Protein AF-A0A972T6H8-F1 (afdb_monomer_lite)

Foldseek 3Di:
DVCVVPVPDDDWDWDWDDPDPFKIKIFTWDQDPVGIDTPDIDIGGHDDPVPDDPVNVVCVVDDDD

Secondary structure (DSSP, 8-state):
-HHHH-TTS---EEEEEEEETTEEEEEEEEEETTEEEEEEEEEEEP--GGGS-HHHHHHTTS---

Radius of gyration: 16.16 Å; chains: 1; bounding box: 32×28×42 Å

pLDDT: mean 91.25, std 6.62, range [56.47, 96.75]

Structure (mmCIF, N/CA/C/O backbone):
data_AF-A0A972T6H8-F1
#
_entry.id   AF-A0A972T6H8-F1
#
loop_
_atom_site.group_PDB
_atom_site.id
_atom_site.type_symbol
_atom_site.label_atom_id
_atom_site.label_alt_id
_atom_site.label_comp_id
_atom_site.label_asym_id
_atom_site.label_entity_id
_atom_site.label_seq_id
_atom_site.pdbx_PDB_ins_code
_atom_site.Cartn_x
_atom_site.Cartn_y
_atom_site.Cartn_z
_atom_site.occupancy
_atom_site.B_iso_or_equiv
_atom_site.auth_seq_id
_atom_site.auth_comp_id
_atom_site.auth_asym_id
_atom_site.auth_atom_id
_atom_site.pdbx_PDB_model_num
ATOM 1 N N . MET A 1 1 ? -0.194 -1.600 -18.987 1.00 73.56 1 MET A N 1
ATOM 2 C CA . MET A 1 1 ? -1.542 -1.162 -18.555 1.00 73.56 1 MET A CA 1
ATOM 3 C C . MET A 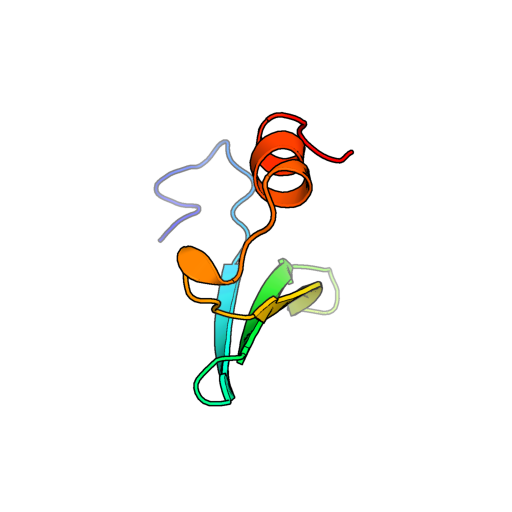1 1 ? -1.516 0.191 -17.838 1.00 73.56 1 MET A C 1
ATOM 5 O O . MET A 1 1 ? -2.128 1.109 -18.358 1.00 73.56 1 MET A O 1
ATOM 9 N N . CYS A 1 2 ? -0.774 0.370 -16.733 1.00 88.56 2 CYS A N 1
ATOM 10 C CA . CYS A 1 2 ? -0.687 1.674 -16.042 1.00 88.56 2 CYS A CA 1
ATOM 11 C C . CYS A 1 2 ? 0.125 2.723 -16.834 1.00 88.56 2 CYS A C 1
ATOM 13 O O . CYS A 1 2 ? -0.420 3.749 -17.217 1.00 88.56 2 CYS A O 1
ATOM 15 N N . ALA A 1 3 ? 1.367 2.405 -17.220 1.00 88.62 3 ALA A N 1
ATOM 16 C CA . ALA A 1 3 ? 2.239 3.326 -17.968 1.00 88.62 3 ALA A CA 1
ATOM 17 C C . ALA A 1 3 ? 1.697 3.745 -19.348 1.00 88.62 3 ALA A C 1
ATOM 19 O O . ALA A 1 3 ? 2.003 4.824 -19.833 1.00 88.62 3 ALA A O 1
ATOM 20 N N . ILE A 1 4 ? 0.863 2.903 -19.971 1.00 93.44 4 ILE A N 1
ATOM 21 C CA . ILE A 1 4 ? 0.183 3.246 -21.233 1.00 93.44 4 ILE A CA 1
ATOM 22 C C . ILE A 1 4 ? -0.896 4.307 -20.982 1.00 93.44 4 ILE A C 1
ATOM 24 O O . ILE A 1 4 ? -1.054 5.230 -21.771 1.00 93.44 4 ILE A O 1
ATOM 28 N N . LYS A 1 5 ? -1.641 4.175 -19.879 1.00 94.88 5 LYS A N 1
ATOM 29 C CA . LYS A 1 5 ? -2.726 5.090 -19.513 1.00 94.88 5 LYS A CA 1
ATOM 30 C C . LYS A 1 5 ? -2.204 6.404 -18.919 1.00 94.88 5 LYS A C 1
ATOM 32 O O . LYS A 1 5 ? -2.845 7.435 -19.084 1.00 94.88 5 LYS A O 1
ATOM 37 N N . PHE A 1 6 ? -1.053 6.366 -18.249 1.00 93.56 6 PHE A N 1
ATOM 38 C CA . PHE A 1 6 ? -0.461 7.500 -17.541 1.00 93.56 6 PHE A CA 1
ATOM 39 C C . PHE A 1 6 ? 1.008 7.704 -17.951 1.00 93.56 6 PHE A C 1
ATOM 41 O O . PHE A 1 6 ? 1.914 7.416 -17.169 1.00 93.56 6 PHE A O 1
ATOM 48 N N . PRO A 1 7 ? 1.268 8.200 -19.173 1.00 91.62 7 PRO A N 1
ATOM 49 C CA . PRO A 1 7 ? 2.620 8.262 -19.737 1.00 91.62 7 PRO A CA 1
ATOM 50 C C . PRO A 1 7 ? 3.553 9.253 -19.026 1.00 91.62 7 PRO A C 1
ATOM 52 O O . PRO A 1 7 ? 4.768 9.141 -19.144 1.00 91.62 7 PRO A O 1
ATOM 55 N N . HIS A 1 8 ? 2.999 10.215 -18.285 1.00 94.19 8 HIS A N 1
ATOM 56 C CA . HIS A 1 8 ? 3.763 11.240 -17.566 1.00 94.19 8 HIS A CA 1
ATOM 57 C C . HIS A 1 8 ? 3.913 10.953 -16.064 1.00 94.19 8 HIS A C 1
ATOM 59 O O . HIS A 1 8 ? 4.447 11.789 -15.341 1.00 94.19 8 HIS A O 1
ATOM 65 N N . LEU A 1 9 ? 3.430 9.802 -15.581 1.00 92.06 9 LEU A N 1
ATOM 66 C CA . LEU A 1 9 ? 3.508 9.426 -14.169 1.00 92.06 9 LEU A CA 1
ATOM 67 C C . LEU A 1 9 ? 4.507 8.290 -13.946 1.00 92.06 9 LEU A C 1
ATOM 69 O O . LEU A 1 9 ? 4.629 7.366 -14.753 1.00 92.06 9 LEU A O 1
ATOM 73 N N . LEU A 1 10 ? 5.165 8.321 -12.787 1.00 87.50 10 LEU A N 1
ATOM 74 C CA . LEU A 1 10 ? 5.966 7.202 -12.300 1.00 87.50 10 LEU A CA 1
ATOM 75 C C . LEU A 1 10 ? 5.032 6.097 -11.806 1.00 87.50 10 LEU A C 1
ATOM 77 O O . LEU A 1 10 ? 4.514 6.135 -10.693 1.00 87.50 10 LEU A O 1
ATOM 81 N N . CYS A 1 11 ? 4.793 5.111 -12.663 1.00 89.81 11 CYS A N 1
ATOM 82 C CA . CYS A 1 11 ? 3.966 3.965 -12.319 1.00 89.81 11 CYS A CA 1
ATOM 83 C C . CYS A 1 11 ? 4.748 3.012 -11.409 1.00 89.81 11 CYS A C 1
ATOM 85 O O . CYS A 1 11 ? 5.689 2.361 -11.862 1.00 89.81 11 CYS A O 1
ATOM 87 N N . ARG A 1 12 ? 4.328 2.903 -10.148 1.00 89.19 12 ARG A N 1
ATOM 88 C CA . ARG A 1 12 ? 4.862 1.940 -9.180 1.00 89.19 12 ARG A CA 1
ATOM 89 C C . ARG A 1 12 ? 3.906 0.760 -9.064 1.00 89.19 12 ARG A C 1
ATOM 91 O O . ARG A 1 12 ? 2.692 0.951 -8.991 1.00 89.19 12 ARG A O 1
ATOM 98 N N . ALA A 1 13 ? 4.439 -0.456 -9.126 1.00 92.19 13 ALA A N 1
ATOM 99 C CA . ALA A 1 13 ? 3.628 -1.640 -8.873 1.00 92.19 13 ALA A CA 1
ATOM 100 C C . ALA A 1 13 ? 3.478 -1.800 -7.361 1.00 92.19 13 ALA A C 1
ATOM 102 O O . ALA A 1 13 ? 4.456 -1.644 -6.637 1.00 92.19 13 ALA A O 1
ATOM 103 N N . ILE A 1 14 ? 2.264 -2.101 -6.908 1.00 93.38 14 ILE A N 1
ATOM 104 C CA . ILE A 1 14 ? 1.954 -2.330 -5.498 1.00 93.38 14 ILE A CA 1
ATOM 105 C C . ILE A 1 14 ? 1.428 -3.757 -5.358 1.00 93.38 14 ILE A C 1
ATOM 107 O O . ILE A 1 14 ? 0.567 -4.163 -6.143 1.00 93.38 14 ILE A O 1
ATOM 111 N N . ALA A 1 15 ? 1.922 -4.503 -4.374 1.00 94.56 15 ALA A N 1
ATOM 112 C CA . ALA A 1 15 ? 1.299 -5.745 -3.922 1.00 94.56 15 ALA A CA 1
ATOM 113 C C . ALA A 1 15 ? 0.816 -5.593 -2.481 1.00 94.56 15 ALA A C 1
ATOM 115 O O . ALA A 1 15 ? 1.434 -4.888 -1.688 1.00 94.56 15 ALA A O 1
ATOM 116 N N . ALA A 1 16 ? -0.275 -6.281 -2.162 1.00 95.19 16 ALA A N 1
ATOM 117 C CA . ALA A 1 16 ? -0.804 -6.396 -0.814 1.00 95.19 16 ALA A CA 1
ATOM 118 C C . ALA A 1 16 ? -0.905 -7.878 -0.453 1.00 95.19 16 ALA A C 1
ATOM 120 O O . ALA A 1 16 ? -1.360 -8.681 -1.273 1.00 95.19 16 ALA A O 1
ATOM 121 N N . GLN A 1 17 ? -0.500 -8.234 0.760 1.00 95.31 17 GLN A N 1
ATOM 122 C CA . GLN A 1 17 ? -0.617 -9.584 1.290 1.00 95.31 17 GLN A CA 1
ATOM 123 C C . GLN A 1 17 ? -1.173 -9.542 2.711 1.00 95.31 17 GLN A C 1
ATOM 125 O O . GLN A 1 17 ? -0.629 -8.858 3.573 1.00 95.31 17 GLN A O 1
ATOM 130 N N . PHE A 1 18 ? -2.226 -10.318 2.962 1.00 94.62 18 PHE A N 1
ATOM 131 C CA . PHE A 1 18 ? -2.689 -10.591 4.320 1.00 94.62 18 PHE A CA 1
ATOM 132 C C . PHE A 1 18 ? -1.706 -11.558 4.985 1.00 94.62 18 PHE A C 1
ATOM 134 O O . PHE A 1 18 ? -1.517 -12.679 4.504 1.00 94.62 18 PHE A O 1
ATOM 141 N N . ILE A 1 19 ? -1.048 -11.104 6.051 1.00 94.69 19 ILE A N 1
ATOM 142 C CA . ILE A 1 19 ? -0.159 -11.931 6.879 1.00 94.69 19 ILE A CA 1
ATOM 143 C C . ILE A 1 19 ? -0.973 -12.591 7.996 1.00 94.69 19 ILE A C 1
ATOM 145 O O . ILE A 1 19 ? -0.766 -13.764 8.305 1.00 94.69 19 ILE A O 1
ATOM 149 N N . GLN A 1 20 ? -1.897 -11.833 8.588 1.00 94.12 20 GLN A N 1
ATOM 150 C CA . GLN A 1 20 ? -2.839 -12.260 9.625 1.00 94.12 20 GLN A CA 1
ATOM 151 C C . GLN A 1 20 ? -4.201 -11.603 9.362 1.00 94.12 20 GLN A C 1
ATOM 153 O O . GLN A 1 20 ? -4.309 -10.759 8.471 1.00 94.12 20 GLN A O 1
ATOM 158 N N . ASP A 1 21 ? -5.224 -11.970 10.137 1.00 92.88 21 ASP A N 1
ATOM 159 C CA . ASP A 1 21 ? -6.587 -11.436 9.983 1.00 92.88 21 ASP A CA 1
ATOM 160 C C . ASP A 1 21 ? -6.635 -9.901 10.059 1.00 92.88 21 ASP A C 1
ATOM 162 O O . ASP A 1 21 ? -7.408 -9.263 9.346 1.00 92.88 21 ASP A O 1
ATOM 166 N N . ASP A 1 22 ? -5.771 -9.306 10.882 1.00 94.00 22 ASP A N 1
ATOM 167 C CA . ASP A 1 22 ? -5.677 -7.868 11.105 1.00 94.00 22 ASP A CA 1
ATOM 168 C C . ASP A 1 22 ? -4.371 -7.253 10.582 1.00 94.00 22 ASP A C 1
ATOM 170 O O . ASP A 1 22 ? -4.142 -6.074 10.814 1.00 94.00 22 ASP A O 1
ATOM 174 N N . LEU A 1 23 ? -3.507 -7.998 9.880 1.00 96.25 23 LEU A N 1
ATOM 175 C CA . LEU A 1 23 ? -2.191 -7.503 9.453 1.00 96.25 23 LEU A CA 1
ATOM 176 C C . LEU A 1 23 ? -1.990 -7.638 7.943 1.00 96.25 23 LEU A C 1
ATOM 178 O O . LEU A 1 23 ? -1.956 -8.747 7.399 1.00 96.25 23 LEU A O 1
ATOM 182 N N . ILE A 1 24 ? -1.775 -6.501 7.281 1.00 96.62 24 ILE A N 1
ATOM 183 C CA . ILE A 1 24 ? -1.557 -6.404 5.838 1.00 96.62 24 ILE A CA 1
ATOM 184 C C . ILE A 1 24 ? -0.143 -5.888 5.575 1.00 96.62 24 ILE A C 1
ATOM 186 O O . ILE A 1 24 ? 0.227 -4.808 6.025 1.00 96.62 24 ILE A O 1
ATOM 190 N N . ALA A 1 25 ? 0.632 -6.625 4.784 1.00 96.44 25 ALA A N 1
ATOM 191 C CA . ALA A 1 25 ? 1.870 -6.119 4.209 1.00 96.44 25 ALA A CA 1
ATOM 192 C C . ALA A 1 25 ? 1.619 -5.515 2.826 1.00 96.44 25 ALA A C 1
ATOM 194 O O . ALA A 1 25 ? 1.047 -6.159 1.942 1.00 96.44 25 ALA A O 1
ATOM 195 N N . LEU A 1 26 ? 2.078 -4.283 2.637 1.00 96.75 26 LEU A N 1
ATOM 196 C CA . LEU A 1 26 ? 2.096 -3.558 1.376 1.00 96.75 26 LEU A CA 1
ATOM 197 C C . LEU A 1 26 ? 3.532 -3.443 0.876 1.00 96.75 26 LEU A C 1
ATOM 199 O O . LEU A 1 26 ? 4.411 -2.966 1.592 1.00 96.75 26 LEU A O 1
ATOM 203 N N . PHE A 1 27 ? 3.744 -3.827 -0.378 1.00 96.06 27 PHE A N 1
ATOM 204 C CA . PHE A 1 27 ? 5.031 -3.742 -1.056 1.00 96.06 27 PHE A CA 1
ATOM 205 C C . PHE A 1 27 ? 4.927 -2.805 -2.247 1.00 96.06 27 PHE A C 1
ATOM 207 O O . PHE A 1 27 ? 4.084 -3.006 -3.125 1.00 96.06 27 PHE A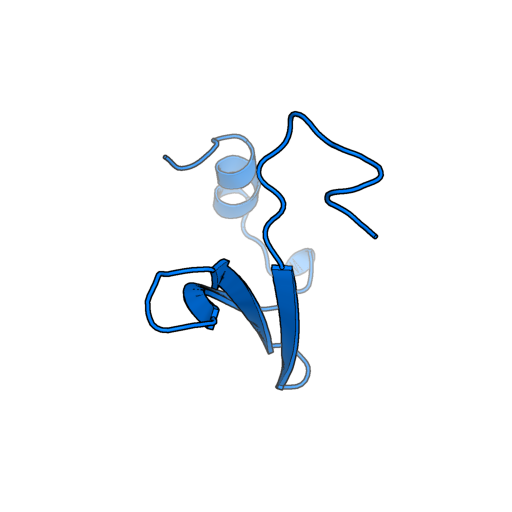 O 1
ATOM 214 N N . GLU A 1 28 ? 5.817 -1.824 -2.308 1.00 95.75 28 GLU A N 1
ATOM 215 C CA . GLU A 1 28 ? 6.069 -1.047 -3.511 1.00 95.75 28 GLU A CA 1
ATOM 216 C C . GLU A 1 28 ? 7.248 -1.649 -4.268 1.00 95.75 28 GLU A C 1
ATOM 218 O O . GLU A 1 28 ? 8.286 -1.972 -3.685 1.00 95.75 28 GLU A O 1
ATOM 223 N N . PHE A 1 29 ? 7.090 -1.785 -5.581 1.00 94.75 29 PHE A N 1
ATOM 224 C CA . PHE A 1 29 ? 8.135 -2.287 -6.453 1.00 94.75 29 PHE A CA 1
ATOM 225 C C . PHE A 1 29 ? 8.606 -1.235 -7.438 1.00 94.75 29 PHE A C 1
ATOM 227 O O . PHE A 1 29 ? 7.831 -0.459 -8.015 1.00 94.75 29 PHE A O 1
ATOM 234 N N . GLU A 1 30 ? 9.894 -1.323 -7.735 1.00 92.81 30 GLU A N 1
ATOM 235 C CA . GLU A 1 30 ? 10.537 -0.550 -8.770 1.00 92.81 30 GLU A CA 1
ATOM 236 C C . GLU A 1 30 ? 11.331 -1.401 -9.746 1.00 92.81 30 GLU A C 1
ATOM 238 O O . GLU A 1 30 ? 11.815 -2.488 -9.430 1.00 92.81 30 GLU A O 1
ATOM 243 N N . LYS A 1 31 ? 11.450 -0.886 -10.968 1.00 89.38 31 LYS A N 1
ATOM 244 C CA . LYS A 1 31 ? 12.270 -1.489 -12.008 1.00 89.38 31 LYS A CA 1
ATOM 245 C C . LYS A 1 31 ? 13.648 -0.839 -11.977 1.00 89.38 31 LYS A C 1
ATOM 247 O O . LYS A 1 31 ? 13.772 0.344 -12.283 1.00 89.38 31 LYS A O 1
ATOM 252 N N . THR A 1 32 ? 14.660 -1.624 -11.645 1.00 89.62 32 THR A N 1
ATOM 253 C CA . THR A 1 32 ? 16.071 -1.239 -11.678 1.00 89.62 32 THR A CA 1
ATOM 254 C C . THR A 1 32 ? 16.774 -1.918 -12.857 1.00 89.62 32 THR A C 1
ATOM 256 O O . THR A 1 32 ? 16.169 -2.699 -13.601 1.00 89.62 32 THR A O 1
ATOM 259 N N . ASN A 1 33 ? 18.065 -1.630 -13.039 1.00 93.81 33 ASN A N 1
ATOM 260 C CA . ASN A 1 33 ? 18.891 -2.304 -14.046 1.00 93.81 33 ASN A CA 1
ATOM 261 C C . ASN A 1 33 ? 19.040 -3.812 -13.772 1.00 93.81 33 ASN A C 1
ATOM 263 O O . ASN A 1 33 ? 19.181 -4.589 -14.712 1.00 93.81 33 ASN A O 1
ATOM 267 N N . ASP A 1 34 ? 18.928 -4.223 -12.507 1.00 93.88 34 ASP A N 1
ATOM 268 C CA . ASP A 1 34 ? 19.062 -5.616 -12.062 1.00 93.88 34 ASP A CA 1
ATOM 269 C C . ASP A 1 34 ? 17.713 -6.353 -11.986 1.00 93.88 34 ASP A C 1
ATOM 271 O O . ASP A 1 34 ? 17.627 -7.461 -11.452 1.00 93.88 34 ASP A O 1
ATOM 275 N N . GLY A 1 35 ? 16.637 -5.735 -12.484 1.00 92.62 35 GLY A N 1
ATOM 276 C CA . GLY A 1 35 ? 15.290 -6.300 -12.498 1.00 92.62 35 GLY A CA 1
ATOM 277 C C . GLY A 1 35 ? 14.317 -5.588 -11.560 1.00 92.62 35 GLY A C 1
ATOM 278 O O . GLY A 1 35 ? 14.433 -4.395 -11.301 1.00 92.62 35 GLY A O 1
ATOM 279 N N . ILE A 1 36 ? 13.291 -6.306 -11.099 1.00 91.94 36 ILE A N 1
ATOM 280 C CA . ILE A 1 36 ? 12.282 -5.754 -10.185 1.00 91.94 36 ILE A CA 1
ATOM 281 C C . ILE A 1 36 ? 12.786 -5.898 -8.745 1.00 91.94 36 ILE A C 1
ATOM 283 O O . ILE A 1 36 ? 13.210 -6.982 -8.342 1.00 91.94 36 ILE A O 1
ATOM 287 N N . LYS A 1 37 ? 12.734 -4.811 -7.974 1.00 94.69 37 LYS A N 1
ATOM 288 C CA . LYS A 1 37 ? 13.140 -4.751 -6.563 1.00 94.69 37 LYS A CA 1
ATOM 289 C C . LYS A 1 37 ? 12.028 -4.139 -5.713 1.00 94.69 37 LYS A C 1
ATOM 291 O O . LYS A 1 37 ? 11.199 -3.395 -6.232 1.00 94.69 37 LYS A O 1
ATOM 296 N N . VAL A 1 38 ? 12.017 -4.465 -4.422 1.00 95.06 38 VAL A N 1
ATOM 297 C CA . VAL A 1 38 ? 11.146 -3.821 -3.429 1.00 95.06 38 VAL A CA 1
ATOM 298 C C . VAL A 1 38 ? 11.767 -2.473 -3.066 1.00 95.06 38 VAL A C 1
ATOM 300 O O . VAL A 1 38 ? 12.918 -2.437 -2.636 1.00 95.06 38 VAL A O 1
ATOM 303 N N . SER A 1 39 ? 11.030 -1.382 -3.271 1.00 94.38 39 SER A N 1
ATOM 304 C CA . SER A 1 39 ? 11.449 -0.023 -2.901 1.00 94.38 39 SER A CA 1
ATOM 305 C C . SER A 1 39 ? 10.917 0.398 -1.533 1.00 94.38 39 SER A C 1
ATOM 307 O O . SER A 1 39 ? 11.554 1.193 -0.846 1.00 94.38 39 SER A O 1
ATOM 309 N N . SER A 1 40 ? 9.761 -0.127 -1.123 1.00 94.50 40 SER A N 1
ATOM 310 C CA . SER A 1 40 ? 9.156 0.147 0.179 1.00 94.50 40 SER A CA 1
ATOM 311 C C . SER A 1 40 ? 8.328 -1.042 0.649 1.00 94.50 40 SER A C 1
ATOM 313 O O . SER A 1 40 ? 7.714 -1.741 -0.157 1.00 94.50 40 SER A O 1
ATOM 315 N N . GLU A 1 41 ? 8.302 -1.241 1.961 1.00 95.50 41 GLU A N 1
ATOM 316 C CA . GLU A 1 41 ? 7.491 -2.241 2.640 1.00 95.50 41 GLU A CA 1
ATOM 317 C C . GLU A 1 41 ? 6.826 -1.587 3.854 1.00 95.50 41 GLU A C 1
ATOM 319 O O . GLU A 1 41 ? 7.490 -0.902 4.637 1.00 95.50 41 GLU A O 1
ATOM 324 N N . LYS A 1 42 ? 5.511 -1.763 3.991 1.00 94.56 42 LYS A N 1
ATOM 325 C CA . LYS A 1 42 ? 4.714 -1.248 5.112 1.00 94.56 42 LYS A CA 1
ATOM 326 C C . LYS A 1 42 ? 3.807 -2.335 5.649 1.00 94.56 42 LYS A C 1
ATOM 328 O O . LYS A 1 42 ? 3.238 -3.094 4.870 1.00 94.56 42 LYS A O 1
ATOM 333 N N . HIS A 1 43 ? 3.702 -2.426 6.968 1.00 94.88 43 HIS A N 1
ATOM 334 C CA . HIS A 1 43 ? 2.877 -3.416 7.656 1.00 94.88 43 HIS A CA 1
ATOM 335 C C . HIS A 1 43 ? 1.788 -2.670 8.410 1.00 94.88 43 HIS A C 1
ATOM 337 O O . HIS A 1 43 ? 2.035 -2.123 9.484 1.00 94.88 43 HIS A O 1
ATOM 343 N N . ASP A 1 44 ? 0.603 -2.627 7.819 1.00 91.62 44 ASP A N 1
ATOM 344 C CA . ASP A 1 44 ? -0.536 -1.909 8.369 1.00 91.62 44 ASP A CA 1
ATOM 345 C C . ASP A 1 44 ? -1.429 -2.879 9.140 1.00 91.62 44 ASP A C 1
ATOM 347 O O . ASP A 1 44 ? -1.776 -3.961 8.651 1.00 91.62 44 ASP A O 1
ATOM 351 N N . ARG A 1 45 ? -1.803 -2.480 10.358 1.00 92.56 45 ARG A N 1
ATOM 352 C CA . ARG A 1 45 ? -2.739 -3.226 11.195 1.00 92.56 45 ARG A CA 1
ATOM 353 C C . ARG A 1 45 ? -4.141 -2.642 11.056 1.00 92.56 45 ARG A C 1
ATOM 355 O O . ARG A 1 45 ? -4.332 -1.440 11.222 1.00 92.56 45 ARG A O 1
ATOM 362 N N . LEU A 1 46 ? -5.117 -3.495 10.774 1.00 91.88 46 LEU A N 1
ATOM 363 C CA . LEU A 1 46 ? -6.529 -3.153 10.840 1.00 91.88 46 LEU A CA 1
ATOM 364 C C . LEU A 1 46 ? -6.947 -3.085 12.310 1.00 91.88 46 LEU A C 1
ATOM 366 O O . LEU A 1 46 ? -6.767 -4.042 13.056 1.00 91.88 46 LEU A O 1
ATOM 370 N N . VAL A 1 47 ? -7.513 -1.954 12.715 1.00 91.62 47 VAL A N 1
ATOM 371 C CA . VAL A 1 47 ? -7.999 -1.718 14.080 1.00 91.62 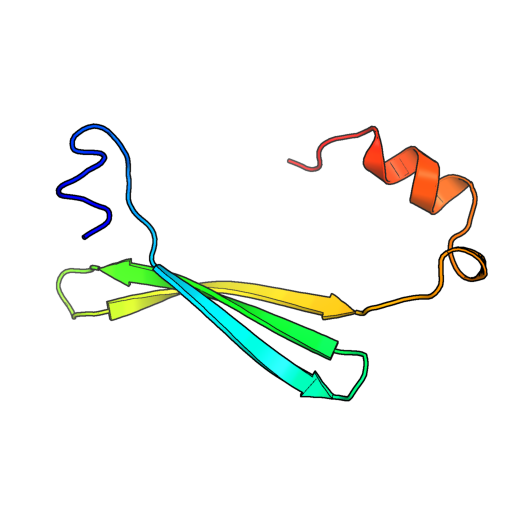47 VAL A CA 1
ATOM 372 C C . VAL A 1 47 ? -9.451 -1.257 14.034 1.00 91.62 47 VAL A C 1
ATOM 374 O O . VAL A 1 47 ? -9.881 -0.660 13.037 1.00 91.62 47 VAL A O 1
ATOM 377 N N . HIS A 1 48 ? -10.230 -1.534 15.083 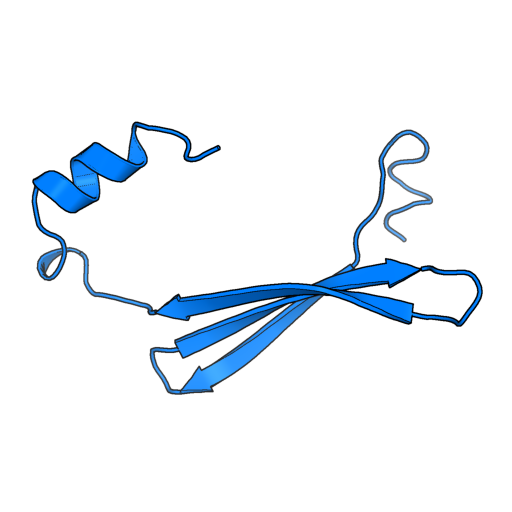1.00 92.38 48 HIS A N 1
ATOM 378 C CA . HIS A 1 48 ? -11.569 -0.962 15.178 1.00 92.38 48 HIS A CA 1
ATOM 379 C C . HIS A 1 48 ? -11.469 0.539 15.448 1.00 92.38 48 HIS A C 1
ATOM 381 O O . HIS A 1 48 ? -10.540 1.016 16.093 1.00 92.38 48 HIS A O 1
ATOM 387 N N . SER A 1 49 ? -12.454 1.307 14.981 1.00 89.44 49 SER A N 1
ATOM 388 C CA . SER A 1 49 ? -12.477 2.756 15.216 1.00 89.44 49 SER A CA 1
ATOM 389 C C . SER A 1 49 ? -12.533 3.124 16.700 1.00 89.44 49 SER A C 1
ATOM 391 O O . SER A 1 49 ? -12.117 4.214 17.067 1.00 89.44 49 SER A O 1
ATOM 393 N N . GLU A 1 50 ? -13.072 2.232 17.532 1.00 93.12 50 GLU A N 1
ATOM 394 C CA . GLU A 1 50 ? -13.171 2.390 18.987 1.00 93.12 50 GLU A CA 1
ATOM 395 C C . GLU A 1 50 ? -11.820 2.203 19.695 1.00 93.12 50 GLU A C 1
ATOM 397 O O . GLU A 1 50 ? -11.651 2.699 20.806 1.00 93.12 50 GLU A O 1
ATOM 402 N N . ASP A 1 51 ? -10.859 1.538 19.042 1.00 92.62 51 ASP A N 1
ATOM 403 C CA . ASP A 1 51 ? -9.516 1.292 19.581 1.00 92.62 51 ASP A CA 1
ATOM 404 C C . ASP A 1 51 ? -8.558 2.473 19.341 1.00 92.62 51 ASP A C 1
ATOM 406 O O . ASP A 1 51 ? -7.452 2.484 19.876 1.00 92.62 51 ASP A O 1
ATOM 410 N N . LEU A 1 52 ? -8.963 3.465 18.537 1.00 92.00 52 LEU A N 1
ATOM 411 C CA . LEU A 1 52 ? -8.161 4.652 18.242 1.00 92.00 52 LEU A CA 1
ATOM 412 C C . LEU A 1 52 ? -8.366 5.726 19.313 1.00 92.00 52 LEU A C 1
ATOM 414 O O . LEU A 1 52 ? -9.485 6.185 19.556 1.00 92.00 52 LEU A O 1
ATOM 418 N N . SER A 1 53 ? -7.268 6.188 19.904 1.00 92.56 53 SER A N 1
ATOM 419 C CA . SER A 1 53 ? -7.274 7.355 20.786 1.00 92.56 53 SER A CA 1
ATOM 420 C C . SER A 1 53 ? -7.572 8.645 20.018 1.00 92.56 53 SER A C 1
ATOM 422 O O . SER A 1 53 ? -7.410 8.744 18.795 1.00 92.56 53 SER A O 1
ATOM 424 N N . GLN A 1 54 ? -7.994 9.679 20.747 1.00 92.81 54 GLN A N 1
ATOM 425 C CA . GLN A 1 54 ? -8.235 10.987 20.146 1.00 92.81 54 GLN A CA 1
ATOM 426 C C . GLN A 1 54 ? -6.939 11.572 19.561 1.00 92.81 54 GLN A C 1
ATOM 428 O O . GLN A 1 54 ? -6.964 12.160 18.480 1.00 92.81 54 GLN A O 1
ATOM 433 N N . GLU A 1 55 ? -5.807 11.355 20.227 1.00 92.44 55 GLU A N 1
ATOM 434 C CA . GLU A 1 55 ? -4.483 11.785 19.785 1.00 92.44 55 GLU A CA 1
ATOM 435 C C . GLU A 1 55 ? -4.061 11.091 18.478 1.00 92.44 55 GLU A C 1
ATOM 437 O O . GLU A 1 55 ? -3.536 11.744 17.572 1.00 92.44 55 GLU A O 1
ATOM 442 N N . GLU A 1 56 ? -4.330 9.7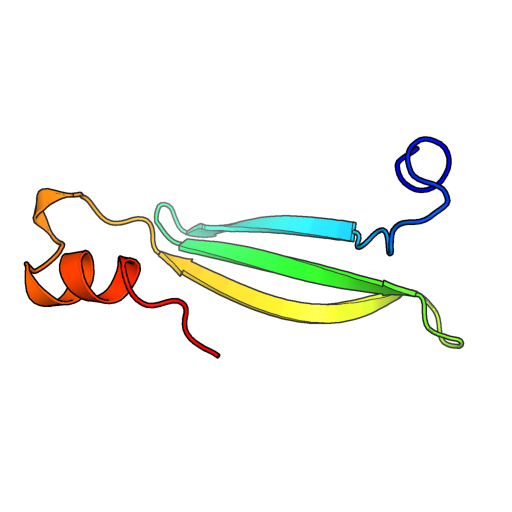89 18.331 1.00 90.12 56 GLU A N 1
ATOM 443 C CA . GLU A 1 56 ? -4.074 9.051 17.085 1.00 90.12 56 GLU A CA 1
ATOM 444 C C . GLU A 1 56 ? -4.926 9.581 15.928 1.00 90.12 56 GLU A C 1
ATOM 446 O O . GLU A 1 56 ? -4.403 9.822 14.836 1.00 90.12 56 GLU A O 1
ATOM 451 N N . LEU A 1 57 ? -6.213 9.843 16.165 1.00 89.94 57 LEU A N 1
ATOM 452 C CA . LEU A 1 57 ? -7.103 10.435 15.161 1.00 89.94 57 LEU A CA 1
ATOM 453 C C . LEU A 1 57 ? -6.654 11.841 14.745 1.00 89.94 57 LEU A C 1
ATOM 455 O O . LEU A 1 57 ? -6.740 12.210 13.570 1.00 89.94 57 LEU A O 1
ATOM 459 N N . GLU A 1 58 ? -6.177 12.639 15.697 1.00 92.50 58 GLU A N 1
ATOM 460 C CA . GLU A 1 58 ? -5.630 13.966 15.426 1.00 92.50 58 GLU A CA 1
ATOM 461 C C . GLU A 1 58 ? -4.327 13.888 14.625 1.00 92.50 58 GLU A C 1
ATOM 463 O O . GLU A 1 58 ? -4.124 14.714 13.729 1.00 92.50 58 GLU A O 1
ATOM 468 N N . SER A 1 59 ? -3.497 12.864 14.853 1.00 90.56 59 SER A N 1
ATOM 469 C CA . SER A 1 59 ? -2.256 12.650 14.102 1.00 90.56 59 SER A CA 1
ATOM 470 C C . SER A 1 59 ? -2.492 12.463 12.599 1.00 90.56 59 SER A C 1
ATOM 472 O O . SER A 1 59 ? -1.702 12.958 11.798 1.00 90.56 59 SER A O 1
ATOM 474 N N . TYR A 1 60 ? -3.621 11.874 12.184 1.00 87.00 60 TYR A N 1
ATOM 475 C CA . TYR A 1 60 ? -3.971 11.711 10.766 1.00 87.00 60 TYR A CA 1
ATOM 476 C C . TYR A 1 60 ? -4.219 13.029 10.026 1.00 87.00 60 TYR A C 1
ATOM 478 O O . TYR A 1 60 ? -4.216 13.061 8.793 1.00 87.00 60 TYR A O 1
ATOM 486 N N . ARG A 1 61 ? -4.431 14.135 10.749 1.00 90.00 61 ARG A N 1
ATOM 487 C CA . ARG A 1 61 ? -4.533 15.473 10.143 1.00 90.00 61 ARG A CA 1
ATOM 488 C C . ARG A 1 61 ? -3.175 16.007 9.702 1.00 90.00 61 ARG A C 1
ATOM 490 O O . ARG A 1 61 ? -3.119 16.92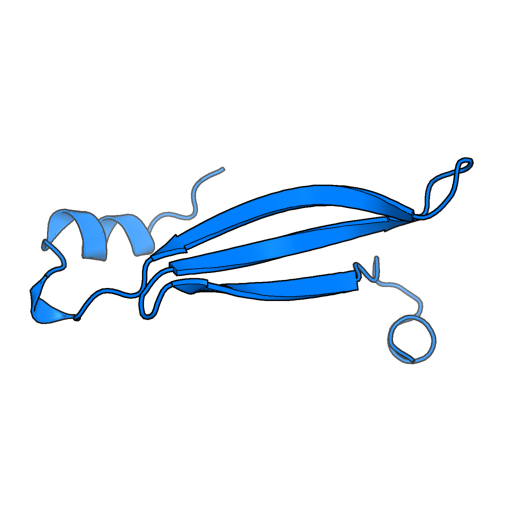8 8.887 1.00 90.00 61 ARG A O 1
ATOM 497 N N . ILE A 1 62 ? -2.096 15.453 10.244 1.00 87.75 62 ILE A N 1
ATOM 498 C CA . ILE A 1 62 ? -0.725 15.837 9.949 1.00 87.75 62 ILE A CA 1
ATOM 499 C C . ILE A 1 62 ? -0.175 14.802 8.975 1.00 87.75 62 ILE A C 1
ATOM 501 O O . ILE A 1 62 ? -0.170 13.608 9.256 1.00 87.75 62 ILE A O 1
ATOM 505 N N . ARG A 1 63 ? 0.280 15.247 7.804 1.00 77.81 63 ARG A N 1
ATOM 506 C CA . ARG A 1 63 ? 0.962 14.355 6.866 1.00 77.81 63 ARG A CA 1
ATOM 507 C C . ARG A 1 63 ? 2.382 14.129 7.400 1.00 77.81 63 ARG A C 1
ATOM 509 O O . ARG A 1 63 ? 3.116 15.114 7.463 1.00 77.81 63 ARG A O 1
ATOM 516 N N . PRO A 1 64 ? 2.765 12.905 7.806 1.00 65.75 64 PRO A N 1
ATOM 517 C CA . PRO A 1 64 ? 4.144 12.643 8.193 1.00 65.75 64 PRO A CA 1
ATOM 518 C C . PRO A 1 64 ? 5.046 12.822 6.963 1.00 65.75 64 PRO A C 1
ATOM 520 O O . PRO A 1 64 ? 4.648 12.428 5.860 1.00 65.75 64 PRO A O 1
ATOM 523 N N . GLU A 1 65 ? 6.202 13.465 7.151 1.00 56.47 65 GLU A N 1
ATOM 524 C CA . GLU A 1 65 ? 7.262 13.572 6.131 1.00 56.47 65 GLU A CA 1
ATOM 525 C C . GLU A 1 65 ? 7.929 12.220 5.851 1.00 56.47 65 GLU A C 1
ATOM 527 O O . GLU A 1 65 ? 8.103 11.427 6.808 1.00 56.47 65 GLU A O 1
#

Sequence (65 aa):
MCAIKFPHLLCRAIAAQFIQDDLIALFEFEKTNDGIKVSSEKHDRLVHSEDLSQEELESYRIRPE